Protein AF-A0A167SRF7-F1 (afdb_monomer)

InterPro domains:
  IPR000073 Alpha/beta hydrolase fold-1 [PF00561] (4-89)
  IPR029058 Alpha/Beta hydrolase fold [G3DSA:3.40.50.1820] (1-90)
  IPR029058 Alpha/Beta hydrolase fold [SSF53474] (2-88)
  IPR051601 Serine protease/Carboxylesterase S33 [PTHR43248] (4-90)

Sequence (90 aa):
TLWLDQRGTGLSTPITPDVLAELSSDAEKAEYFKHFRADSIVKDCEAIRKVLLGDKEKPEDRKWTILGQSFGGFCALTYLSFYSEGVKEV

Radius of gyration: 15.26 Å; Cα contacts (8 Å, |Δi|>4): 81; chains: 1; bounding box: 31×22×44 Å

Structure (mmCIF, N/CA/C/O backbone):
data_AF-A0A167SRF7-F1
#
_entry.id   AF-A0A167SRF7-F1
#
loop_
_atom_site.group_PDB
_atom_site.id
_atom_site.type_symbol
_atom_site.label_atom_id
_atom_site.label_alt_id
_atom_site.label_comp_id
_atom_site.label_asym_id
_atom_site.label_entity_id
_atom_site.label_seq_id
_atom_site.pdbx_PDB_ins_code
_atom_site.Cartn_x
_atom_site.Cartn_y
_atom_site.Cartn_z
_atom_site.occupancy
_atom_site.B_iso_or_equiv
_atom_site.auth_seq_id
_atom_site.auth_comp_id
_atom_site.auth_asym_id
_atom_site.auth_atom_id
_atom_site.pdbx_PDB_model_num
ATOM 1 N N . THR A 1 1 ? -8.204 -10.455 11.392 1.00 89.06 1 THR A N 1
ATOM 2 C CA . THR A 1 1 ? -6.921 -10.147 10.728 1.00 89.06 1 THR A CA 1
ATOM 3 C C . THR A 1 1 ? -7.104 -10.251 9.233 1.00 89.06 1 THR A C 1
ATOM 5 O O . THR A 1 1 ? -7.791 -11.169 8.805 1.00 89.06 1 THR A O 1
ATOM 8 N N . LEU A 1 2 ? -6.547 -9.311 8.470 1.00 95.00 2 LEU A N 1
ATOM 9 C CA . LEU A 1 2 ? -6.640 -9.235 7.010 1.00 95.00 2 LEU A CA 1
ATOM 10 C C . LEU A 1 2 ? -5.221 -9.235 6.429 1.00 95.00 2 LEU A C 1
ATOM 12 O O . LEU A 1 2 ? -4.369 -8.514 6.939 1.00 95.00 2 LEU A O 1
ATOM 16 N N . TRP A 1 3 ? -4.988 -10.024 5.381 1.00 94.62 3 TRP A N 1
ATOM 17 C CA . TRP A 1 3 ? -3.744 -10.023 4.607 1.00 94.62 3 TRP A CA 1
ATOM 18 C C . TRP A 1 3 ? -4.050 -9.501 3.208 1.00 94.62 3 TRP A C 1
ATOM 20 O O . TRP A 1 3 ? -5.028 -9.933 2.600 1.00 94.62 3 TRP A O 1
ATOM 30 N N . LEU A 1 4 ? -3.251 -8.546 2.736 1.00 94.50 4 LEU A N 1
ATOM 31 C CA . LEU A 1 4 ? -3.488 -7.844 1.479 1.00 94.50 4 LEU A CA 1
ATOM 32 C C . LEU A 1 4 ? -2.341 -8.094 0.507 1.00 94.50 4 LEU A C 1
ATOM 34 O O . LEU A 1 4 ? -1.197 -7.735 0.792 1.00 94.50 4 LEU A O 1
ATOM 38 N N . ASP A 1 5 ? -2.680 -8.626 -0.664 1.00 96.31 5 ASP A N 1
ATOM 39 C CA . ASP A 1 5 ? -1.810 -8.552 -1.831 1.00 96.31 5 ASP A CA 1
ATOM 40 C C . ASP A 1 5 ? -1.795 -7.101 -2.318 1.00 96.31 5 ASP A C 1
ATOM 42 O O . ASP A 1 5 ? -2.834 -6.524 -2.654 1.00 96.31 5 ASP A O 1
ATOM 46 N N . GLN A 1 6 ? -0.611 -6.498 -2.359 1.00 96.00 6 GLN A N 1
ATOM 47 C CA . GLN A 1 6 ? -0.435 -5.158 -2.909 1.00 96.00 6 GLN A CA 1
ATOM 48 C C . GLN A 1 6 ? -0.733 -5.201 -4.411 1.00 96.00 6 GLN A C 1
ATOM 50 O O . GLN A 1 6 ? -0.399 -6.187 -5.074 1.00 96.00 6 GLN A O 1
ATOM 55 N N . ARG A 1 7 ? -1.327 -4.138 -4.968 1.00 97.19 7 ARG A N 1
ATOM 56 C CA . ARG A 1 7 ? -1.470 -4.001 -6.428 1.00 97.19 7 ARG A CA 1
ATOM 57 C C . ARG A 1 7 ? -0.152 -4.342 -7.132 1.00 97.19 7 ARG A C 1
ATOM 59 O O . ARG A 1 7 ? 0.914 -3.936 -6.672 1.00 97.19 7 ARG A O 1
ATOM 66 N N . GLY A 1 8 ? -0.211 -5.074 -8.238 1.00 96.44 8 GLY A N 1
ATOM 67 C CA . GLY A 1 8 ? 0.995 -5.511 -8.946 1.00 96.44 8 GLY A CA 1
ATOM 68 C C . GLY A 1 8 ? 1.604 -6.810 -8.423 1.00 96.44 8 GLY A C 1
ATOM 69 O O . GLY A 1 8 ? 2.628 -7.243 -8.951 1.00 96.44 8 GLY A O 1
AT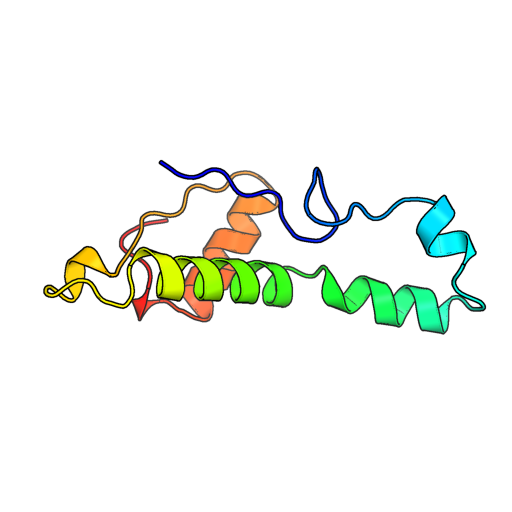OM 70 N N . THR A 1 9 ? 0.994 -7.454 -7.423 1.00 96.00 9 THR A N 1
ATOM 71 C CA . THR A 1 9 ? 1.479 -8.704 -6.817 1.00 96.00 9 THR A CA 1
ATOM 72 C C . THR A 1 9 ? 0.342 -9.704 -6.607 1.00 96.00 9 THR A C 1
ATOM 74 O O . THR A 1 9 ? -0.826 -9.316 -6.585 1.00 96.00 9 THR A O 1
ATOM 77 N N . GLY A 1 10 ? 0.685 -10.986 -6.444 1.00 95.06 10 GLY A N 1
ATOM 78 C CA . GLY A 1 10 ? -0.266 -12.036 -6.067 1.00 95.06 10 GLY A CA 1
ATOM 79 C C . GLY A 1 10 ? -1.500 -12.081 -6.970 1.00 95.06 10 GLY A C 1
ATOM 80 O O . GLY A 1 10 ? -1.373 -12.131 -8.193 1.00 95.06 10 GLY A O 1
ATOM 81 N N . LEU A 1 11 ? -2.688 -12.048 -6.366 1.00 95.56 11 LEU A N 1
ATOM 82 C CA . LEU A 1 11 ? -3.968 -11.981 -7.083 1.00 95.56 11 LEU A CA 1
ATOM 83 C C . LEU A 1 11 ? -4.425 -10.544 -7.388 1.00 95.56 11 LEU A C 1
ATOM 85 O O . LEU A 1 11 ? -5.402 -10.345 -8.109 1.00 95.56 11 LEU A O 1
ATOM 89 N N . SER A 1 12 ? -3.701 -9.532 -6.909 1.00 96.00 12 SER A N 1
ATOM 90 C CA . SER A 1 12 ? -3.979 -8.108 -7.136 1.00 96.00 12 SER A CA 1
ATOM 91 C C . SER A 1 12 ? -3.356 -7.601 -8.448 1.00 96.00 12 SER A C 1
ATOM 93 O O . SER A 1 12 ? -2.667 -6.581 -8.464 1.00 96.00 12 SER A O 1
ATOM 95 N N . THR A 1 13 ? -3.621 -8.306 -9.557 1.00 93.44 13 THR A N 1
ATOM 96 C CA . THR A 1 13 ? -3.097 -8.036 -10.918 1.00 93.44 13 THR A CA 1
ATOM 97 C C . THR A 1 13 ? -1.562 -7.972 -10.950 1.00 93.44 13 THR A C 1
ATOM 99 O O . THR A 1 13 ? -0.994 -6.879 -10.927 1.00 93.44 13 THR A O 1
ATOM 102 N N . PRO A 1 14 ? -0.866 -9.124 -10.958 1.00 95.50 14 PRO A N 1
ATOM 103 C CA . PRO A 1 14 ? 0.587 -9.159 -10.873 1.00 95.50 14 PRO A CA 1
ATOM 104 C C . PRO A 1 14 ? 1.241 -8.531 -12.107 1.00 95.50 14 PRO A C 1
ATOM 106 O O . PRO A 1 14 ? 0.817 -8.783 -13.234 1.00 95.50 14 PRO A O 1
ATOM 109 N N . ILE A 1 15 ? 2.305 -7.749 -11.905 1.00 95.62 15 ILE A N 1
ATOM 110 C CA . ILE A 1 15 ? 3.115 -7.268 -13.028 1.00 95.62 15 ILE A CA 1
ATOM 111 C C . ILE A 1 15 ? 4.012 -8.412 -13.493 1.00 95.62 15 ILE A C 1
ATOM 113 O O . ILE A 1 15 ? 4.882 -8.871 -12.750 1.00 95.62 15 ILE A O 1
ATOM 117 N N . THR A 1 16 ? 3.820 -8.852 -14.731 1.00 95.38 16 THR A N 1
ATOM 118 C CA . THR A 1 16 ? 4.623 -9.903 -15.362 1.00 95.38 16 THR A CA 1
ATOM 119 C C . THR A 1 16 ? 5.301 -9.380 -16.628 1.00 95.38 16 THR A C 1
ATOM 121 O O . THR A 1 16 ? 4.874 -8.363 -17.184 1.00 95.38 16 THR A O 1
ATOM 124 N N . PRO A 1 17 ? 6.353 -10.057 -17.122 1.00 95.12 17 PRO A N 1
ATOM 125 C CA . PRO A 1 17 ? 6.961 -9.712 -18.404 1.00 95.12 17 PRO A CA 1
ATOM 126 C C . PRO A 1 17 ? 5.959 -9.691 -19.564 1.00 95.12 17 PRO A C 1
ATOM 128 O O . PRO A 1 17 ? 6.064 -8.815 -20.415 1.00 95.12 17 PRO A O 1
ATOM 131 N N . ASP A 1 18 ? 4.971 -10.592 -19.562 1.00 94.94 18 ASP A N 1
ATOM 132 C CA . ASP A 1 18 ? 3.943 -10.662 -20.607 1.00 94.94 18 ASP A CA 1
ATOM 133 C C . ASP A 1 18 ? 3.072 -9.399 -20.625 1.00 94.94 18 ASP A C 1
ATOM 135 O O . ASP A 1 18 ? 2.900 -8.795 -21.678 1.00 94.94 18 ASP A O 1
ATOM 139 N N . VAL A 1 19 ? 2.626 -8.921 -19.454 1.00 91.56 19 VAL A N 1
ATOM 140 C CA . VAL A 1 19 ? 1.876 -7.654 -19.332 1.00 91.56 19 VAL A CA 1
ATOM 141 C C . VAL A 1 19 ? 2.706 -6.471 -19.837 1.00 91.56 19 VAL A C 1
ATOM 143 O O . VAL A 1 19 ? 2.194 -5.568 -20.492 1.00 91.56 19 VAL A O 1
ATOM 146 N N . LEU A 1 20 ? 4.010 -6.462 -19.556 1.00 94.31 20 LEU A N 1
ATOM 147 C CA . LEU A 1 20 ? 4.899 -5.387 -20.003 1.00 94.31 20 LEU A CA 1
ATOM 148 C C . LEU A 1 20 ? 5.225 -5.461 -21.499 1.00 94.31 20 LEU A C 1
ATOM 150 O O . LEU A 1 20 ? 5.595 -4.437 -22.076 1.00 94.31 20 LEU A O 1
ATOM 154 N N . ALA A 1 21 ? 5.116 -6.638 -22.118 1.00 95.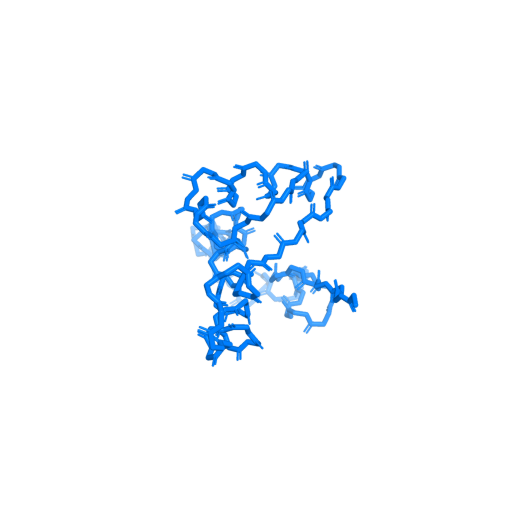56 21 ALA A N 1
ATOM 155 C CA . ALA A 1 21 ? 5.323 -6.830 -23.551 1.00 95.56 21 ALA A CA 1
ATOM 156 C C . ALA A 1 21 ? 4.164 -6.266 -24.390 1.00 95.56 21 ALA A C 1
ATOM 158 O O . ALA A 1 21 ? 4.368 -5.940 -25.557 1.00 95.56 21 ALA A O 1
ATOM 159 N N . GLU A 1 22 ? 2.977 -6.101 -23.795 1.00 95.19 22 GLU A N 1
ATOM 160 C CA . GLU A 1 22 ? 1.827 -5.442 -24.429 1.00 95.19 22 GLU A CA 1
ATOM 161 C C . GLU A 1 22 ? 1.984 -3.912 -24.515 1.00 95.19 22 GLU A C 1
ATOM 163 O O . GLU A 1 22 ? 1.280 -3.256 -25.283 1.00 95.19 22 GLU A O 1
ATOM 168 N N . LEU A 1 23 ? 2.916 -3.327 -23.751 1.00 95.75 23 LEU A N 1
ATOM 169 C CA . LEU A 1 23 ? 3.199 -1.891 -23.766 1.00 95.75 23 LEU A CA 1
ATOM 170 C C . LEU A 1 23 ? 4.237 -1.556 -24.846 1.00 95.75 23 LEU A C 1
ATOM 172 O O . LEU A 1 23 ? 5.316 -2.149 -24.907 1.00 95.75 23 LEU A O 1
ATOM 176 N N . SER A 1 24 ? 3.928 -0.562 -25.679 1.00 93.81 24 SER A N 1
ATOM 177 C CA . SER A 1 24 ? 4.638 -0.300 -26.939 1.00 93.81 24 SER A CA 1
ATOM 178 C C . SER A 1 24 ? 5.978 0.415 -26.746 1.00 93.81 24 SER A C 1
ATOM 180 O O . SER A 1 24 ? 6.836 0.367 -27.627 1.00 93.81 24 SER A O 1
ATOM 182 N N . SER A 1 25 ? 6.185 1.092 -25.612 1.00 97.06 25 SER A N 1
ATOM 183 C CA . SER A 1 25 ? 7.408 1.857 -25.341 1.00 97.06 25 SER A CA 1
ATOM 184 C C . SER A 1 25 ? 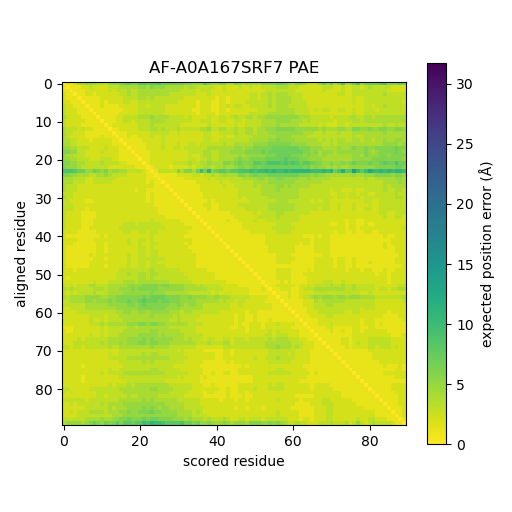7.852 1.818 -23.879 1.00 97.06 25 SER A C 1
ATOM 186 O O . SER A 1 25 ? 7.061 1.600 -22.962 1.00 97.06 25 SER A O 1
ATOM 188 N N . ASP A 1 26 ? 9.132 2.104 -23.635 1.00 96.88 26 ASP A N 1
ATOM 189 C CA . ASP A 1 26 ? 9.662 2.208 -22.269 1.00 96.88 26 ASP A CA 1
ATOM 190 C C . ASP A 1 26 ? 9.066 3.390 -21.493 1.00 96.88 26 ASP A C 1
ATOM 192 O O . ASP A 1 26 ? 8.944 3.324 -20.271 1.00 96.88 26 ASP A O 1
ATOM 196 N N . ALA A 1 27 ? 8.626 4.442 -22.190 1.00 98.00 27 ALA A N 1
ATOM 197 C CA . ALA A 1 27 ? 7.893 5.546 -21.579 1.00 98.00 27 ALA A CA 1
ATOM 198 C C . ALA A 1 27 ? 6.526 5.087 -21.043 1.00 98.00 27 ALA A C 1
ATOM 200 O O . ALA A 1 27 ? 6.170 5.423 -19.914 1.00 98.00 27 ALA A O 1
ATOM 201 N N . GLU A 1 28 ? 5.791 4.273 -21.807 1.00 97.38 28 GLU A N 1
ATOM 202 C CA . GLU A 1 28 ? 4.520 3.688 -21.359 1.00 97.38 28 GLU A CA 1
ATOM 203 C C . GLU A 1 28 ? 4.722 2.718 -20.195 1.00 97.38 28 GLU A C 1
ATOM 205 O O . GLU A 1 28 ? 3.980 2.780 -19.217 1.00 97.38 28 GLU A O 1
ATOM 210 N N . LYS A 1 29 ? 5.766 1.879 -20.237 1.00 96.94 29 LYS A N 1
ATOM 211 C CA . LYS A 1 29 ? 6.122 1.002 -19.108 1.00 96.94 29 LYS A CA 1
ATOM 212 C C . LYS A 1 29 ? 6.445 1.811 -17.854 1.00 96.94 29 LYS A C 1
ATOM 214 O O . LYS A 1 29 ? 5.975 1.479 -16.769 1.00 96.94 29 LYS A O 1
ATOM 219 N N . ALA A 1 30 ? 7.226 2.884 -17.988 1.00 96.62 30 ALA A N 1
ATOM 220 C CA . ALA A 1 30 ? 7.565 3.757 -16.870 1.00 96.62 30 ALA A CA 1
ATOM 221 C C . ALA A 1 30 ? 6.326 4.443 -16.280 1.00 96.62 30 ALA A C 1
ATOM 223 O O . ALA A 1 30 ? 6.217 4.537 -15.058 1.00 96.62 30 ALA A O 1
ATOM 224 N N . GLU A 1 31 ? 5.388 4.898 -17.117 1.00 96.69 31 GLU A N 1
ATOM 225 C CA . GLU A 1 31 ? 4.119 5.460 -16.647 1.00 96.69 31 GLU A CA 1
ATOM 226 C C . GLU A 1 31 ? 3.279 4.403 -15.926 1.00 96.69 31 GLU A C 1
ATOM 228 O O . GLU A 1 31 ? 2.824 4.636 -14.808 1.00 96.69 31 GLU A O 1
ATOM 233 N N . TYR A 1 32 ? 3.182 3.203 -16.498 1.00 96.00 32 TYR A N 1
ATOM 234 C CA . TYR A 1 32 ? 2.480 2.080 -15.890 1.00 96.00 32 TYR A CA 1
ATOM 235 C C . TYR A 1 32 ? 3.046 1.734 -14.505 1.00 96.00 32 TYR A C 1
ATOM 237 O O . TYR A 1 32 ? 2.296 1.631 -13.533 1.00 96.00 32 TYR A O 1
ATOM 245 N N . PHE A 1 33 ? 4.376 1.662 -14.361 1.00 95.50 33 PHE A N 1
ATOM 246 C CA . PHE A 1 33 ? 5.029 1.375 -13.079 1.00 95.50 33 PHE A CA 1
ATOM 247 C C . PHE A 1 33 ? 4.714 2.394 -11.974 1.00 95.50 33 PHE A C 1
ATOM 249 O O . PHE A 1 33 ? 4.710 2.035 -10.792 1.00 95.50 33 PHE A O 1
ATOM 256 N N . LYS A 1 34 ? 4.396 3.652 -12.311 1.00 96.25 34 LYS A N 1
ATOM 257 C CA . LYS A 1 34 ? 4.042 4.668 -11.301 1.00 96.25 34 LYS A CA 1
ATOM 258 C C . LYS A 1 34 ? 2.780 4.305 -10.525 1.00 96.25 34 LYS A C 1
ATOM 260 O O . LYS A 1 34 ? 2.658 4.722 -9.369 1.00 96.25 34 LYS A O 1
ATOM 265 N N . HIS A 1 35 ? 1.886 3.506 -11.108 1.00 96.25 35 HIS A N 1
ATOM 266 C CA . HIS A 1 35 ? 0.669 3.043 -10.447 1.00 96.25 35 HIS A CA 1
ATOM 267 C C . HIS A 1 35 ? 0.918 2.042 -9.317 1.00 96.25 35 HIS A C 1
ATOM 269 O O . HIS A 1 35 ? -0.004 1.816 -8.542 1.00 96.25 35 HIS A O 1
ATOM 275 N N . PHE A 1 36 ? 2.119 1.469 -9.188 1.00 96.44 36 PHE A N 1
ATOM 276 C CA . PHE A 1 36 ? 2.446 0.405 -8.222 1.00 96.44 36 PHE A CA 1
ATOM 277 C C . PHE A 1 36 ? 3.362 0.869 -7.087 1.00 96.44 36 PHE A C 1
ATOM 279 O O . PHE A 1 36 ? 3.899 0.073 -6.321 1.00 96.44 36 PHE A O 1
ATOM 286 N N . ARG A 1 37 ? 3.564 2.180 -6.976 1.00 96.69 37 ARG A N 1
ATOM 287 C CA . ARG A 1 37 ? 4.355 2.788 -5.906 1.00 96.69 37 ARG A CA 1
ATOM 288 C C . ARG A 1 37 ? 3.596 2.759 -4.576 1.00 96.69 37 ARG A C 1
ATOM 290 O O . ARG A 1 37 ? 2.369 2.634 -4.539 1.00 96.69 37 ARG A O 1
ATOM 297 N N . ALA A 1 38 ? 4.337 2.937 -3.481 1.00 97.31 38 ALA A N 1
ATOM 298 C CA . ALA A 1 38 ? 3.801 2.906 -2.119 1.00 97.31 38 ALA A CA 1
ATOM 299 C C . ALA A 1 38 ? 2.610 3.859 -1.908 1.00 97.31 38 ALA A C 1
ATOM 301 O O . ALA A 1 38 ? 1.663 3.493 -1.222 1.00 97.31 38 ALA A O 1
ATOM 302 N N . ASP A 1 39 ? 2.595 5.037 -2.543 1.00 97.06 39 ASP A N 1
ATOM 303 C CA . ASP A 1 39 ? 1.471 5.979 -2.458 1.00 97.06 39 ASP A CA 1
ATOM 304 C C . ASP A 1 39 ? 0.167 5.392 -3.016 1.00 97.06 39 ASP A C 1
ATOM 306 O O . ASP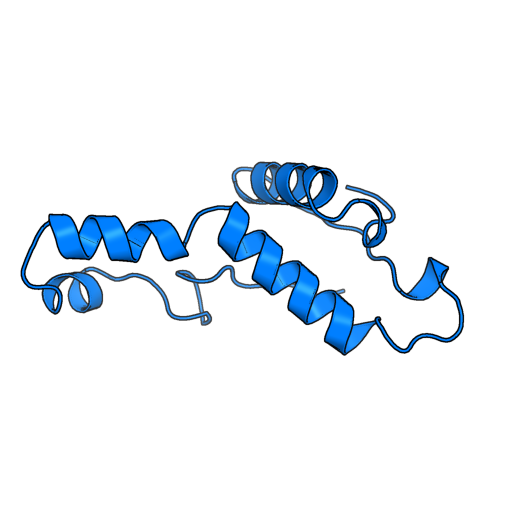 A 1 39 ? -0.906 5.617 -2.461 1.00 97.06 39 ASP A O 1
ATOM 310 N N . SER A 1 40 ? 0.252 4.627 -4.103 1.00 97.88 40 SER A N 1
ATOM 311 C CA . SER A 1 40 ? -0.901 3.979 -4.728 1.00 97.88 40 SER A CA 1
ATOM 312 C C . SER A 1 40 ? -1.350 2.742 -3.947 1.00 97.88 40 SER A C 1
ATOM 314 O O . SER A 1 40 ? -2.546 2.559 -3.737 1.00 97.88 40 SER A O 1
ATOM 316 N N . ILE A 1 41 ? -0.403 1.950 -3.436 1.00 98.00 41 ILE A N 1
ATOM 317 C CA . ILE A 1 41 ? -0.684 0.803 -2.555 1.00 98.00 41 ILE A CA 1
ATOM 318 C C . ILE A 1 41 ? -1.402 1.258 -1.274 1.00 98.00 41 ILE A C 1
ATOM 320 O O . ILE A 1 41 ? -2.386 0.658 -0.848 1.00 98.00 41 ILE A O 1
ATOM 324 N N . VAL A 1 42 ? -0.937 2.350 -0.666 1.00 98.06 42 VAL A N 1
ATOM 325 C CA . VAL A 1 42 ? -1.521 2.921 0.553 1.00 98.06 42 VAL A CA 1
ATOM 326 C C . VAL A 1 42 ? -2.929 3.470 0.309 1.00 98.06 42 VAL A C 1
ATOM 328 O O . VAL A 1 42 ? -3.799 3.285 1.157 1.00 98.06 42 VAL A O 1
ATOM 331 N N . LYS A 1 43 ? -3.186 4.086 -0.854 1.00 98.31 43 LYS A N 1
ATOM 332 C CA . LYS A 1 43 ? -4.536 4.532 -1.248 1.00 98.31 43 LYS A CA 1
ATOM 333 C C . LYS A 1 43 ? -5.528 3.370 -1.338 1.00 98.31 43 LYS A C 1
ATOM 335 O O . LYS A 1 43 ? -6.650 3.519 -0.861 1.00 98.31 43 LYS A O 1
ATOM 340 N N . ASP A 1 44 ? -5.120 2.223 -1.882 1.00 98.25 44 ASP A N 1
ATOM 341 C CA . ASP A 1 44 ? -5.973 1.024 -1.905 1.00 98.25 44 ASP A CA 1
ATOM 342 C C . ASP A 1 44 ? -6.247 0.502 -0.501 1.00 98.25 44 ASP A C 1
ATOM 344 O O . ASP A 1 44 ? -7.389 0.214 -0.149 1.00 98.25 44 ASP A O 1
ATOM 348 N N . CYS A 1 45 ? -5.198 0.418 0.316 1.00 97.81 45 CYS A N 1
ATOM 349 C CA . CYS A 1 45 ? -5.290 -0.028 1.698 1.00 97.81 45 CYS A CA 1
ATOM 350 C C . CYS A 1 45 ? -6.289 0.849 2.485 1.00 97.81 45 CYS A C 1
ATOM 352 O O . CYS A 1 45 ? -7.201 0.339 3.133 1.00 97.81 45 CYS A O 1
ATOM 354 N N . GLU A 1 46 ? -6.209 2.174 2.343 1.00 98.44 46 GLU A N 1
ATOM 355 C CA . GLU A 1 46 ? -7.146 3.115 2.968 1.00 98.44 46 GLU A CA 1
ATOM 356 C C . GLU A 1 46 ? -8.573 3.008 2.410 1.00 98.44 46 GLU A C 1
ATOM 358 O O . GLU A 1 46 ? -9.540 3.114 3.169 1.00 98.44 46 GLU A O 1
ATOM 363 N N . ALA A 1 47 ? -8.735 2.765 1.107 1.00 98.38 47 ALA A N 1
ATOM 364 C CA . ALA A 1 47 ? -10.049 2.511 0.521 1.00 98.38 47 ALA A CA 1
ATOM 365 C C . ALA A 1 47 ? -10.692 1.248 1.121 1.00 98.38 47 ALA A C 1
ATOM 367 O O . ALA A 1 47 ? -11.857 1.278 1.519 1.00 98.38 47 ALA A O 1
ATOM 368 N N . ILE A 1 48 ? -9.919 0.169 1.278 1.00 98.19 48 ILE A N 1
ATOM 369 C CA . ILE A 1 48 ? -10.367 -1.073 1.920 1.00 98.19 48 ILE A CA 1
ATOM 370 C C . ILE A 1 48 ? -10.748 -0.820 3.383 1.00 98.19 48 ILE A C 1
ATOM 372 O O . ILE A 1 48 ? -11.824 -1.240 3.811 1.00 98.19 48 ILE A O 1
ATOM 376 N N . ARG A 1 49 ? -9.925 -0.088 4.149 1.00 98.19 49 ARG A N 1
ATOM 377 C CA . ARG A 1 49 ? -10.247 0.277 5.540 1.00 98.19 49 ARG A CA 1
ATOM 378 C C . ARG A 1 49 ? -11.583 1.006 5.627 1.00 98.19 49 ARG A C 1
ATOM 380 O O . ARG A 1 49 ? -12.408 0.665 6.472 1.00 98.19 49 ARG A O 1
ATOM 387 N N . LYS A 1 50 ? -11.810 1.995 4.757 1.00 98.25 50 LYS A N 1
ATOM 388 C CA . LYS A 1 50 ? -13.066 2.757 4.709 1.00 98.25 50 LYS A CA 1
ATOM 389 C C . LYS A 1 50 ? -14.268 1.858 4.439 1.00 98.25 50 LYS A C 1
ATOM 391 O O . LYS A 1 50 ? -15.264 1.996 5.133 1.00 98.25 50 LYS A O 1
ATOM 396 N N . VAL A 1 51 ? -14.164 0.914 3.506 1.00 98.25 51 VAL A N 1
ATOM 397 C CA . VAL A 1 51 ? -15.254 -0.033 3.211 1.00 98.25 51 VAL A CA 1
ATOM 398 C C . VAL A 1 51 ? -15.523 -0.976 4.387 1.00 98.25 51 VAL A C 1
ATOM 400 O O . VAL A 1 51 ? -16.673 -1.233 4.721 1.00 98.25 51 VAL A O 1
ATOM 403 N N . LEU A 1 52 ? -14.477 -1.499 5.029 1.00 97.75 52 LEU A N 1
ATOM 404 C CA . LEU A 1 52 ? -14.636 -2.508 6.081 1.00 97.75 52 LEU A CA 1
ATOM 405 C C . LEU A 1 52 ? -15.008 -1.917 7.445 1.00 97.75 52 LEU A C 1
ATOM 407 O O . LEU A 1 52 ? -15.714 -2.556 8.228 1.00 97.75 52 LEU A O 1
ATOM 411 N N . LEU A 1 53 ? -14.485 -0.731 7.760 1.00 97.44 53 LEU A N 1
ATOM 412 C CA . LEU A 1 53 ? -14.526 -0.145 9.099 1.00 97.44 53 LEU A CA 1
ATOM 413 C C . LEU A 1 53 ? -15.124 1.268 9.131 1.00 97.44 53 LEU A C 1
ATOM 415 O O . LEU A 1 53 ? -15.371 1.778 10.218 1.00 97.44 53 LEU A O 1
ATOM 419 N N . GLY A 1 54 ? -15.361 1.920 7.990 1.00 96.44 54 GLY A N 1
ATOM 420 C CA . GLY A 1 54 ? -15.797 3.322 7.934 1.00 96.44 54 GLY A CA 1
ATOM 421 C C . GLY A 1 54 ? -17.136 3.595 8.621 1.00 96.44 54 GLY A C 1
ATOM 422 O O . GLY A 1 54 ? -17.285 4.645 9.247 1.00 96.44 54 GLY A O 1
ATOM 423 N N . ASP A 1 55 ? -18.050 2.625 8.585 1.00 97.06 55 ASP A N 1
ATOM 424 C CA . ASP A 1 55 ? -19.409 2.750 9.128 1.00 97.06 55 ASP A CA 1
ATOM 425 C C . ASP A 1 55 ? -19.535 2.308 10.596 1.00 97.06 55 ASP A C 1
ATOM 427 O O . ASP A 1 55 ? -20.635 2.267 11.147 1.00 97.06 55 ASP A O 1
ATOM 431 N N . LYS A 1 56 ? -18.425 1.969 11.271 1.00 97.44 56 LYS A N 1
ATOM 432 C CA . LYS A 1 56 ? -18.468 1.619 12.700 1.00 97.44 56 LYS A CA 1
ATOM 433 C C . LYS A 1 56 ? -18.959 2.813 13.519 1.00 97.44 56 LYS A C 1
ATOM 435 O O . LYS A 1 56 ? -18.525 3.943 13.300 1.00 97.44 56 LYS A O 1
ATOM 440 N N . GLU A 1 57 ? -19.841 2.577 14.488 1.00 97.25 57 GLU A N 1
ATOM 441 C CA . GLU A 1 57 ? -20.433 3.648 15.307 1.00 97.25 57 GLU A CA 1
ATOM 442 C C . GLU A 1 57 ? -19.361 4.463 16.039 1.00 97.25 57 GLU A C 1
ATOM 444 O O . GLU A 1 57 ? -19.358 5.693 16.001 1.00 97.25 57 GLU A O 1
ATOM 449 N N . LYS A 1 58 ? -18.410 3.755 16.647 1.00 97.50 58 LYS A N 1
ATOM 450 C CA . LYS A 1 58 ? -17.314 4.320 17.422 1.00 97.50 58 LYS A CA 1
ATOM 451 C C . LYS A 1 58 ? -16.134 4.705 16.520 1.00 97.50 58 LYS A C 1
ATOM 453 O O 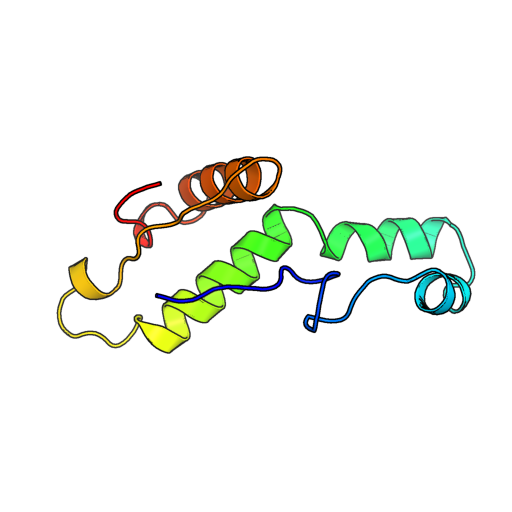. LYS A 1 58 ? -15.644 3.844 15.787 1.00 97.50 58 LYS A O 1
ATOM 458 N N . PRO A 1 59 ? -15.645 5.961 16.549 1.00 94.88 59 PRO A N 1
ATOM 459 C CA . PRO A 1 59 ? -14.516 6.397 15.724 1.00 94.88 59 PRO A CA 1
ATOM 460 C C . PRO A 1 59 ? -13.238 5.569 15.911 1.00 94.88 59 PRO A C 1
ATOM 462 O O . PRO A 1 59 ? -12.496 5.359 14.954 1.00 94.88 59 PRO A O 1
ATOM 465 N N . GLU A 1 60 ? -12.981 5.080 17.122 1.00 96.19 60 GLU A N 1
ATOM 466 C CA . GLU A 1 60 ? -11.840 4.223 17.441 1.00 96.19 60 GLU A CA 1
ATOM 467 C C . GLU A 1 60 ? -11.890 2.871 16.718 1.00 96.19 60 GLU A C 1
ATOM 469 O O . GLU A 1 60 ? -10.851 2.381 16.279 1.00 96.19 60 GLU A O 1
ATOM 474 N N . ASP A 1 61 ? -13.089 2.324 16.499 1.00 97.00 61 ASP A N 1
ATOM 475 C CA . ASP A 1 61 ? -13.304 1.052 15.799 1.00 97.00 61 ASP A CA 1
ATOM 476 C C . ASP A 1 61 ? -13.161 1.199 14.276 1.00 97.00 61 ASP A C 1
ATOM 478 O O . ASP A 1 61 ? -13.099 0.204 13.550 1.00 97.00 61 ASP A O 1
ATOM 482 N N . ARG A 1 62 ? -13.089 2.441 13.775 1.00 97.88 62 ARG A N 1
ATOM 483 C CA . ARG A 1 62 ? -12.803 2.735 12.363 1.00 97.88 62 ARG A CA 1
ATOM 484 C C . ARG A 1 62 ? -11.315 2.606 12.044 1.00 97.88 62 ARG A C 1
ATOM 486 O O . ARG A 1 62 ? -10.949 2.586 10.869 1.00 97.88 62 ARG A O 1
ATOM 493 N N . LYS A 1 63 ? -10.450 2.563 13.061 1.00 97.94 63 LYS A N 1
ATOM 494 C CA . LYS A 1 63 ? -8.997 2.484 12.898 1.00 97.94 63 LYS A CA 1
ATOM 495 C C . LYS A 1 63 ? -8.524 1.038 12.871 1.00 97.94 63 LYS A C 1
ATOM 497 O O . LYS A 1 63 ? -9.139 0.163 13.474 1.00 97.94 63 LYS A O 1
ATOM 502 N N . TRP A 1 64 ? -7.387 0.797 12.232 1.00 97.69 64 TRP A N 1
ATOM 503 C CA . TRP A 1 64 ? -6.732 -0.511 12.252 1.00 97.69 64 TRP A CA 1
ATOM 504 C C . TRP A 1 64 ? -5.262 -0.442 12.657 1.00 97.69 64 TRP A C 1
ATOM 506 O O . TRP A 1 64 ? -4.627 0.613 12.622 1.00 97.69 64 TRP A O 1
ATOM 516 N N . THR A 1 65 ? -4.744 -1.593 13.061 1.00 97.81 65 THR A N 1
ATOM 517 C CA . THR A 1 65 ? -3.317 -1.849 13.254 1.00 97.81 65 THR A CA 1
ATOM 518 C C . THR A 1 65 ? -2.726 -2.329 11.939 1.00 97.81 65 THR A C 1
ATOM 520 O O . THR A 1 65 ? -3.270 -3.256 11.332 1.00 97.81 65 THR A O 1
ATOM 523 N N . ILE A 1 66 ? -1.617 -1.732 11.510 1.00 97.44 66 ILE A N 1
ATOM 524 C CA . ILE A 1 66 ? -0.911 -2.148 10.298 1.00 97.44 66 ILE A CA 1
ATOM 525 C C . ILE A 1 66 ? 0.334 -2.926 10.705 1.00 97.44 66 ILE A C 1
ATOM 527 O O . ILE A 1 66 ? 1.109 -2.466 11.528 1.00 97.44 66 ILE A O 1
ATOM 531 N N . LEU A 1 67 ? 0.545 -4.090 10.094 1.00 97.25 67 LEU A N 1
ATOM 532 C CA . LEU A 1 67 ? 1.783 -4.849 10.227 1.00 97.25 67 LEU A CA 1
ATOM 533 C C . LEU A 1 67 ? 2.479 -4.895 8.867 1.00 97.25 67 LEU A C 1
ATOM 535 O O . LEU A 1 67 ? 1.886 -5.326 7.879 1.00 97.25 67 LEU A O 1
ATOM 539 N N . GLY A 1 68 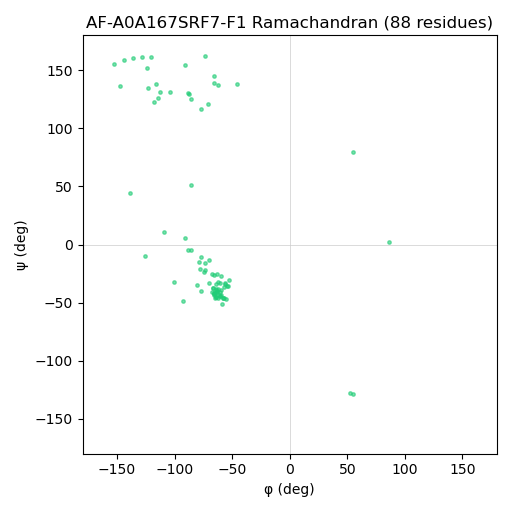? 3.744 -4.480 8.817 1.00 95.00 68 GLY A N 1
ATOM 540 C CA . GLY A 1 68 ? 4.539 -4.492 7.593 1.00 95.00 68 GLY A CA 1
ATOM 541 C C . GLY A 1 68 ? 6.016 -4.744 7.873 1.00 95.00 68 GLY A C 1
ATOM 542 O O . GLY A 1 68 ? 6.596 -4.156 8.779 1.00 95.00 68 GLY A O 1
ATOM 543 N N . GLN A 1 69 ? 6.642 -5.601 7.069 1.00 95.94 69 GLN A N 1
ATOM 544 C CA . GLN A 1 69 ? 8.080 -5.873 7.114 1.00 95.94 69 GLN A CA 1
ATOM 545 C C . GLN A 1 69 ? 8.693 -5.606 5.737 1.00 95.94 69 GLN A C 1
ATOM 547 O O . GLN A 1 69 ? 8.007 -5.701 4.717 1.00 95.94 69 GLN A O 1
ATOM 552 N N . SER A 1 70 ? 9.977 -5.238 5.703 1.00 96.75 70 SER A N 1
ATOM 553 C CA . SER A 1 70 ? 10.681 -4.885 4.464 1.00 96.75 70 SER A CA 1
ATOM 554 C C . SER A 1 70 ? 9.928 -3.769 3.720 1.00 96.75 70 SER A C 1
ATOM 556 O O . SER A 1 70 ? 9.562 -2.762 4.330 1.00 96.75 70 SER A O 1
ATOM 558 N N . PHE A 1 71 ? 9.629 -3.944 2.433 1.00 96.31 71 PHE A N 1
ATOM 559 C CA . PHE A 1 71 ? 8.827 -3.003 1.654 1.00 96.31 71 PHE A CA 1
ATOM 560 C C . PHE A 1 71 ? 7.444 -2.717 2.262 1.00 96.31 71 PHE A C 1
ATOM 562 O O . PHE A 1 71 ? 6.973 -1.579 2.221 1.00 96.31 71 PHE A O 1
ATOM 569 N N . GLY A 1 72 ? 6.828 -3.707 2.917 1.00 96.81 72 GLY A N 1
ATOM 570 C CA . GLY A 1 72 ? 5.581 -3.511 3.657 1.00 96.81 72 GLY A CA 1
ATOM 571 C C . GLY A 1 72 ? 5.728 -2.530 4.823 1.00 96.81 72 GLY A C 1
ATOM 572 O O . GLY A 1 72 ? 4.804 -1.770 5.091 1.00 96.81 72 GLY A O 1
ATOM 573 N N . GLY A 1 73 ? 6.898 -2.478 5.468 1.00 97.25 73 GLY A N 1
ATOM 574 C CA . GLY A 1 73 ? 7.196 -1.496 6.517 1.00 97.25 73 GLY A CA 1
ATOM 575 C C . GLY A 1 73 ? 7.288 -0.068 5.968 1.00 97.25 73 GLY A C 1
ATOM 576 O O . GLY A 1 73 ? 6.726 0.858 6.551 1.00 97.25 73 GLY A O 1
ATOM 577 N N . PHE A 1 74 ? 7.903 0.118 4.792 1.00 97.50 74 PHE A N 1
ATOM 578 C CA . PHE A 1 74 ? 7.898 1.418 4.106 1.00 97.50 74 PHE A CA 1
ATOM 579 C C . PHE A 1 74 ? 6.484 1.848 3.695 1.00 97.50 74 PHE A C 1
ATOM 581 O O . PHE A 1 74 ? 6.129 3.021 3.839 1.00 97.50 74 PHE A O 1
ATOM 588 N N . CYS A 1 75 ? 5.649 0.908 3.240 1.00 98.00 75 CYS A N 1
ATOM 589 C CA . CYS A 1 75 ? 4.236 1.180 2.976 1.00 98.00 75 CYS A CA 1
ATOM 590 C C . CYS A 1 75 ? 3.491 1.579 4.256 1.00 98.00 75 CYS A C 1
ATOM 592 O O . CYS A 1 75 ? 2.699 2.515 4.221 1.00 98.00 75 CYS A O 1
ATOM 594 N N . ALA A 1 76 ? 3.774 0.936 5.390 1.00 97.69 76 ALA A N 1
ATOM 595 C CA . ALA A 1 76 ? 3.136 1.258 6.662 1.00 97.69 76 ALA A CA 1
ATOM 596 C C . ALA A 1 76 ? 3.501 2.671 7.164 1.00 97.69 76 ALA A C 1
ATOM 598 O O . ALA A 1 76 ? 2.618 3.434 7.555 1.00 97.69 76 ALA A O 1
ATOM 599 N N . LEU A 1 77 ? 4.772 3.081 7.047 1.00 96.88 77 LEU A N 1
ATOM 600 C CA . LEU A 1 77 ? 5.199 4.461 7.332 1.00 96.88 77 LEU A CA 1
ATOM 601 C C . LEU A 1 77 ? 4.578 5.484 6.365 1.00 96.88 77 LEU A C 1
ATOM 603 O O . LEU A 1 77 ? 4.187 6.580 6.775 1.00 96.88 77 LEU A O 1
ATOM 607 N N . THR A 1 78 ? 4.448 5.125 5.084 1.00 98.00 78 THR A N 1
ATOM 608 C CA . THR A 1 78 ? 3.768 5.961 4.079 1.00 98.00 78 THR A CA 1
ATOM 609 C C . THR A 1 78 ? 2.284 6.121 4.420 1.00 98.00 78 THR A C 1
ATOM 611 O O . THR A 1 78 ? 1.757 7.230 4.354 1.00 98.00 78 THR A O 1
ATOM 614 N N . TYR A 1 79 ? 1.623 5.045 4.859 1.00 98.19 79 TYR A N 1
ATOM 615 C CA . TYR A 1 79 ? 0.245 5.084 5.340 1.00 98.19 79 TYR A CA 1
ATOM 616 C C . TYR A 1 79 ? 0.103 6.037 6.516 1.00 98.19 79 TYR A C 1
ATOM 618 O O . TYR A 1 79 ? -0.734 6.934 6.465 1.00 98.19 79 TYR A O 1
ATOM 626 N N . LEU A 1 80 ? 0.944 5.892 7.543 1.00 97.56 80 LEU A N 1
ATOM 627 C CA . LEU A 1 80 ? 0.926 6.779 8.704 1.00 97.56 80 LEU A CA 1
ATOM 628 C C . LEU A 1 80 ? 1.112 8.250 8.301 1.00 97.56 80 LEU A C 1
ATOM 630 O O . LEU A 1 80 ? 0.475 9.124 8.876 1.00 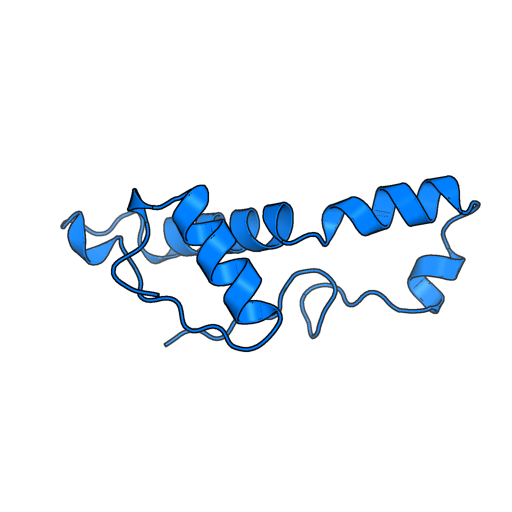97.56 80 LEU A O 1
ATOM 634 N N . SER A 1 81 ? 1.938 8.520 7.288 1.00 97.56 81 SER A N 1
ATOM 635 C CA . SER A 1 81 ? 2.182 9.880 6.795 1.00 97.56 81 SER A CA 1
ATOM 636 C C . SER A 1 81 ? 0.978 10.490 6.067 1.00 97.56 81 SER A C 1
ATOM 638 O O . SER A 1 81 ? 0.802 11.704 6.105 1.00 97.56 81 SER A O 1
ATOM 640 N N . PHE A 1 82 ? 0.170 9.681 5.372 1.00 97.88 82 PHE A N 1
ATOM 641 C CA . PHE A 1 82 ? -0.932 10.169 4.526 1.00 97.88 82 PHE A CA 1
ATOM 642 C C . PHE A 1 82 ? -2.311 10.064 5.192 1.00 97.88 82 PHE A C 1
ATOM 644 O O . PHE A 1 82 ? -3.170 10.898 4.921 1.00 97.88 82 PHE A O 1
ATOM 651 N N . TYR A 1 83 ? -2.517 9.052 6.037 1.00 98.00 83 TYR A N 1
ATOM 652 C CA . TYR A 1 83 ? -3.813 8.653 6.600 1.00 98.00 83 TYR A CA 1
ATOM 653 C C . TYR A 1 83 ? -3.6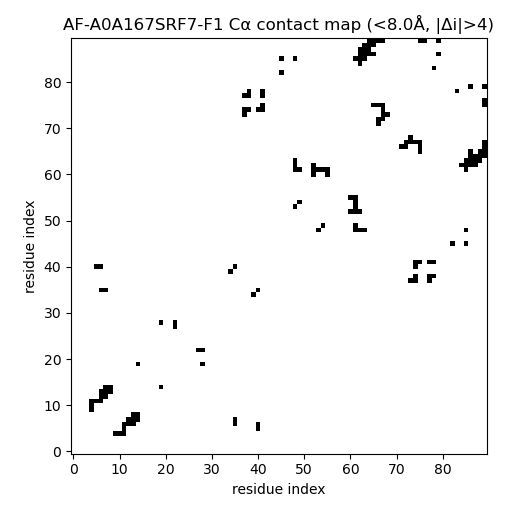95 8.292 8.090 1.00 98.00 83 TYR A C 1
ATOM 655 O O . TYR A 1 83 ? -4.211 7.269 8.553 1.00 98.00 83 TYR A O 1
ATOM 663 N N . SER A 1 84 ? -2.973 9.117 8.854 1.00 97.12 84 SER A N 1
ATOM 664 C CA . SER A 1 84 ? -2.725 8.912 10.292 1.00 97.12 84 SER A CA 1
ATOM 665 C C . SER A 1 84 ? -4.004 8.693 11.119 1.00 97.12 84 SER A C 1
ATOM 667 O O . SER A 1 84 ? -4.006 7.958 12.104 1.00 97.12 84 SER A O 1
ATOM 669 N N . GLU A 1 85 ? -5.126 9.279 10.699 1.00 96.69 85 GLU A N 1
ATOM 670 C CA . GLU A 1 85 ? -6.428 9.166 11.347 1.00 96.69 85 GLU A CA 1
ATOM 671 C C . GLU A 1 85 ? -7.031 7.760 11.257 1.00 96.69 85 GLU A C 1
ATOM 673 O O . GLU A 1 85 ? -7.823 7.384 12.122 1.00 96.69 85 GLU A O 1
ATOM 678 N N . GLY A 1 86 ? -6.646 6.981 10.242 1.00 97.00 86 GLY A N 1
ATOM 679 C CA 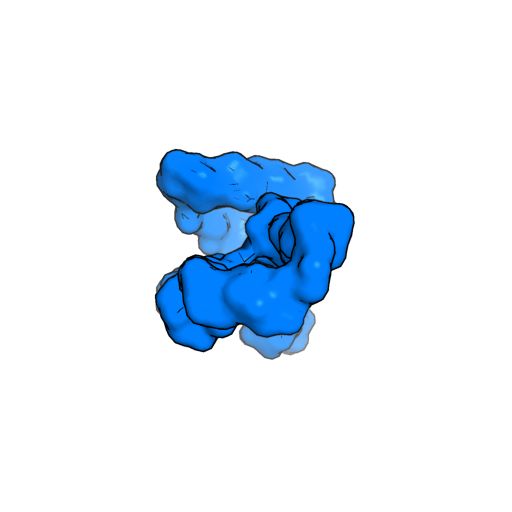. GLY A 1 86 ? -7.115 5.616 10.015 1.00 97.00 86 GLY A CA 1
ATOM 680 C C . GLY A 1 86 ? -6.332 4.550 10.781 1.00 97.00 86 GLY A C 1
ATOM 681 O O . GLY A 1 86 ? -6.705 3.377 10.739 1.00 97.00 86 GLY A O 1
ATOM 682 N N . VAL A 1 87 ? -5.259 4.924 11.483 1.00 97.06 87 VAL A N 1
ATOM 683 C CA . VAL A 1 87 ? -4.322 3.978 12.099 1.00 97.06 87 VAL A CA 1
ATOM 684 C C . VAL A 1 87 ? -4.326 4.088 13.617 1.00 97.06 87 VAL A C 1
ATOM 686 O O . VAL A 1 87 ? -4.360 5.179 14.187 1.00 97.06 87 VAL A O 1
ATOM 689 N N . LYS A 1 88 ? -4.301 2.929 14.275 1.00 97.12 88 LYS A N 1
ATOM 690 C CA . LYS A 1 88 ? -4.120 2.806 15.722 1.00 97.12 88 LYS A CA 1
ATOM 691 C C . LYS A 1 88 ? -2.647 2.617 16.086 1.00 97.12 88 LYS A C 1
ATOM 693 O O . LYS A 1 88 ? -2.156 3.308 16.971 1.00 97.12 88 LYS A O 1
ATOM 698 N N . GLU A 1 89 ? -1.966 1.699 15.404 1.00 96.31 89 GLU A N 1
ATOM 699 C CA . GLU A 1 89 ? -0.549 1.375 15.604 1.00 96.31 89 GLU A CA 1
ATOM 700 C C . GLU A 1 89 ? 0.068 0.824 14.300 1.00 96.31 89 GLU A C 1
ATOM 702 O O . GLU A 1 89 ? -0.661 0.321 13.434 1.00 96.31 89 GLU A O 1
ATOM 707 N N . VAL A 1 90 ? 1.393 0.964 14.169 1.00 91.31 90 VAL A N 1
ATOM 708 C CA . VAL A 1 90 ? 2.240 0.476 13.062 1.00 91.31 90 VAL A CA 1
ATOM 709 C C . VAL A 1 90 ? 3.465 -0.217 13.637 1.00 91.31 90 VAL A C 1
ATOM 711 O O . VAL A 1 90 ? 4.020 0.351 14.605 1.00 91.31 90 VAL A O 1
#

Solvent-accessible surface area (backbone atoms only — not comparable to full-atom values): 5308 Å² total; per-residue (Å²): 140,88,87,80,61,49,59,45,28,77,88,36,61,50,75,44,73,70,66,56,67,73,44,94,42,71,68,54,48,53,56,56,53,61,63,59,35,56,72,46,42,34,51,51,52,51,52,50,42,44,73,77,21,56,83,45,90,49,73,74,64,33,32,42,73,51,86,49,64,74,73,42,32,57,31,46,54,50,32,49,73,76,45,48,86,48,46,72,50,116

Foldseek 3Di:
DDDDDFQCDDPNPNDDPVNVVVDDDPVSVVVVVVCRDLLNSLVVVVVVLCVPQVPPPDQVSSADAQDADDVGVVSVVVNCVPPVSRYDYD

Organism: NCBI:txid1759441

pLDDT: mean 96.55, std 1.6, range [89.06, 98.44]

Mean predicted aligned error: 2.66 Å

Secondary structure (DSSP, 8-state):
------TTSTTS----HHHHHTSSSHHHHHHHHHTTSHHHHHHHHHHHHHHHHTT-SSGGGG-EE----THHHHHHHHHHHH-GGGEEE-